Protein AF-A0A2A5IFS2-F1 (afdb_monomer_lite)

InterPro domains:
  IPR035530 Phage-like element PBSX protein XtrA [PF17356] (1-62)

Organism: Bacillus pumilus (NCBI:txid1408)

Structure (mmCIF, N/CA/C/O backbone):
data_AF-A0A2A5IFS2-F1
#
_entry.id   AF-A0A2A5IFS2-F1
#
loop_
_atom_site.group_PDB
_atom_site.id
_atom_site.type_symbol
_atom_site.label_atom_id
_atom_site.label_alt_id
_atom_site.label_comp_id
_atom_site.label_asym_id
_atom_site.label_entity_id
_atom_site.label_seq_id
_atom_site.pdbx_PDB_ins_code
_atom_site.Cartn_x
_atom_site.Cartn_y
_atom_site.Cartn_z
_atom_site.occupancy
_atom_site.B_iso_or_equiv
_atom_site.auth_seq_id
_atom_site.auth_comp_id
_atom_site.auth_asym_id
_atom_site.auth_atom_id
_atom_site.pdbx_PDB_model_num
ATOM 1 N N . MET A 1 1 ? 11.384 0.102 19.554 1.00 35.44 1 MET A N 1
ATOM 2 C CA . MET A 1 1 ? 9.991 -0.391 19.602 1.00 35.44 1 MET A CA 1
ATOM 3 C C . MET A 1 1 ? 9.998 -1.819 19.080 1.00 35.44 1 MET A C 1
ATOM 5 O O . MET A 1 1 ? 10.539 -2.029 18.004 1.00 35.44 1 MET A O 1
ATOM 9 N N . ARG A 1 2 ? 9.540 -2.803 19.862 1.00 29.81 2 ARG A N 1
ATOM 10 C CA . ARG A 1 2 ? 9.435 -4.199 19.401 1.00 29.81 2 ARG A CA 1
ATOM 11 C C . ARG A 1 2 ? 8.095 -4.358 18.680 1.00 29.81 2 ARG A C 1
ATOM 13 O O . ARG A 1 2 ? 7.093 -3.864 19.191 1.00 29.81 2 ARG A O 1
ATOM 20 N N . LEU A 1 3 ? 8.099 -4.974 17.499 1.00 32.56 3 LEU A N 1
ATOM 21 C CA . LEU A 1 3 ? 6.874 -5.307 16.767 1.00 32.56 3 LEU A CA 1
ATOM 22 C C . LEU A 1 3 ? 6.067 -6.326 17.590 1.00 32.56 3 LEU A C 1
ATOM 24 O O . LEU A 1 3 ? 6.660 -7.194 18.228 1.00 32.56 3 LEU A O 1
ATOM 28 N N . GLN A 1 4 ? 4.743 -6.171 17.624 1.00 42.00 4 GLN A N 1
ATOM 29 C CA . GLN A 1 4 ? 3.818 -7.077 18.312 1.00 42.00 4 GLN A CA 1
ATOM 30 C C . GLN A 1 4 ? 3.023 -7.875 17.277 1.00 42.00 4 GLN A C 1
ATOM 32 O O . GLN A 1 4 ? 2.654 -7.327 16.236 1.00 42.00 4 GLN A O 1
ATOM 37 N N . ASP A 1 5 ? 2.744 -9.142 17.577 1.00 46.50 5 ASP A N 1
ATOM 38 C CA . ASP A 1 5 ? 1.904 -9.999 16.741 1.00 46.50 5 ASP A CA 1
ATOM 39 C C . ASP A 1 5 ? 0.437 -9.543 16.789 1.00 46.50 5 ASP A C 1
ATOM 41 O O . ASP A 1 5 ? -0.109 -9.260 17.857 1.00 46.50 5 ASP A O 1
ATOM 45 N N . ILE A 1 6 ? -0.218 -9.489 15.625 1.00 56.25 6 ILE A N 1
ATOM 46 C CA . ILE A 1 6 ? -1.654 -9.205 15.508 1.00 56.25 6 ILE A CA 1
ATOM 47 C C . ILE A 1 6 ? -2.384 -10.547 15.348 1.00 56.25 6 ILE A C 1
ATOM 49 O O . ILE A 1 6 ? -2.085 -11.272 14.396 1.00 56.25 6 ILE A O 1
ATOM 53 N N . PRO A 1 7 ? -3.346 -10.902 16.221 1.00 51.84 7 PRO A N 1
ATOM 54 C CA . PRO A 1 7 ? -4.106 -12.140 16.078 1.00 51.84 7 PRO A CA 1
ATOM 55 C C . PRO A 1 7 ? -4.874 -12.155 14.747 1.00 51.84 7 PRO A C 1
ATOM 57 O O . PRO A 1 7 ? -5.641 -11.245 14.422 1.00 51.84 7 PRO A O 1
ATOM 60 N N . SER A 1 8 ? -4.643 -13.197 13.950 1.00 54.53 8 SER A N 1
ATOM 61 C CA . SER A 1 8 ? -5.153 -13.346 12.590 1.00 54.53 8 SER A CA 1
ATOM 62 C C . SER A 1 8 ? -6.650 -13.671 12.568 1.00 54.53 8 SER A C 1
ATOM 64 O O . SER A 1 8 ? -7.063 -14.812 12.758 1.00 54.53 8 SER A O 1
ATOM 66 N N . LYS A 1 9 ? -7.479 -12.649 12.305 1.00 57.44 9 LYS A N 1
ATOM 67 C CA . LYS A 1 9 ? -8.842 -12.796 11.743 1.00 57.44 9 LYS A CA 1
ATOM 68 C C . LYS A 1 9 ? -9.415 -11.504 11.130 1.00 57.44 9 LYS A C 1
ATOM 70 O O . LYS A 1 9 ? -10.621 -11.293 11.146 1.00 57.44 9 LYS A O 1
ATOM 75 N N . ILE A 1 10 ? -8.559 -10.614 10.619 1.00 62.59 10 ILE A N 1
ATOM 76 C CA . ILE A 1 10 ? -8.981 -9.284 10.130 1.00 62.59 10 ILE A CA 1
ATOM 77 C C . ILE A 1 10 ? -8.868 -9.166 8.600 1.00 62.59 10 ILE A C 1
ATOM 79 O O . ILE A 1 10 ? -9.576 -8.363 8.001 1.00 62.59 10 ILE A O 1
ATOM 83 N N . ILE A 1 11 ? -8.012 -9.965 7.948 1.00 63.44 11 ILE A N 1
ATOM 84 C CA . ILE A 1 11 ? -7.741 -9.862 6.506 1.00 63.44 11 ILE A CA 1
ATOM 85 C C . ILE A 1 11 ? -7.619 -11.265 5.916 1.00 63.44 11 ILE A C 1
ATOM 87 O O . ILE A 1 11 ? -6.697 -12.002 6.257 1.00 63.44 11 ILE A O 1
ATOM 91 N N . ASP A 1 12 ? -8.559 -11.622 5.044 1.00 69.19 12 ASP A N 1
ATOM 92 C CA . ASP A 1 12 ? -8.494 -12.838 4.239 1.00 69.19 12 ASP A CA 1
ATOM 93 C C . ASP A 1 12 ? -7.596 -12.588 3.021 1.00 69.19 12 ASP A C 1
ATOM 95 O O . ASP A 1 12 ? -7.998 -11.955 2.042 1.00 69.19 12 ASP A O 1
ATOM 99 N N . ILE A 1 13 ? -6.348 -13.047 3.110 1.00 67.88 13 ILE A N 1
ATOM 100 C CA . ILE A 1 13 ? -5.336 -12.852 2.067 1.00 67.88 13 ILE A CA 1
ATOM 101 C C . ILE A 1 13 ? -5.703 -13.613 0.784 1.00 67.88 13 ILE A C 1
ATOM 103 O O . ILE A 1 13 ? -5.320 -13.175 -0.297 1.00 67.88 13 ILE A O 1
ATOM 107 N N . GLU A 1 14 ? -6.491 -14.689 0.855 1.00 65.88 14 GLU A N 1
ATOM 108 C CA . GLU A 1 14 ? -6.882 -15.457 -0.336 1.00 65.88 14 GLU A CA 1
ATOM 109 C C . GLU A 1 14 ? -7.813 -14.654 -1.259 1.00 65.88 14 GLU A C 1
ATOM 111 O O . GLU A 1 14 ? -7.805 -14.844 -2.475 1.00 65.88 14 GLU A O 1
ATOM 116 N N . THR A 1 15 ? -8.556 -13.685 -0.710 1.00 65.31 15 THR A N 1
ATOM 117 C CA . THR A 1 15 ? -9.402 -12.769 -1.500 1.00 65.31 15 THR A CA 1
ATOM 118 C C . THR A 1 15 ? -8.631 -11.637 -2.186 1.00 65.31 15 THR A C 1
ATOM 120 O O . THR A 1 15 ? -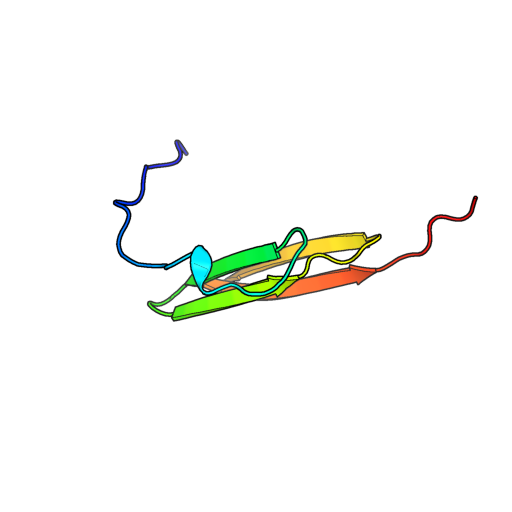9.170 -10.982 -3.084 1.00 65.31 15 THR A O 1
ATOM 123 N N . LEU A 1 16 ? -7.362 -11.404 -1.826 1.00 70.19 16 LEU A N 1
ATOM 124 C CA . LEU A 1 16 ? -6.481 -10.476 -2.540 1.00 70.19 16 LEU A CA 1
ATOM 125 C C . LEU A 1 16 ? -6.034 -11.131 -3.857 1.00 70.19 16 LEU A C 1
ATOM 127 O O . LEU A 1 16 ? -4.944 -11.674 -3.985 1.00 70.19 16 LEU A O 1
ATOM 131 N N . THR A 1 17 ? -6.889 -11.042 -4.875 1.00 63.53 17 THR A N 1
ATOM 132 C CA . THR A 1 17 ? -6.719 -11.653 -6.209 1.00 63.53 17 THR A CA 1
ATOM 133 C C . T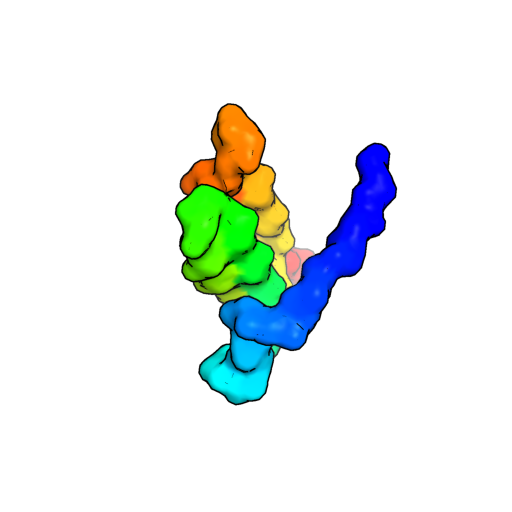HR A 1 17 ? -5.528 -11.129 -7.027 1.00 63.53 17 THR A C 1
ATOM 135 O O . THR A 1 17 ? -5.286 -11.602 -8.141 1.00 63.53 17 THR A O 1
ATOM 138 N N . ARG A 1 18 ? -4.761 -10.157 -6.517 1.00 65.56 18 ARG A N 1
ATOM 139 C CA . ARG A 1 18 ? -3.605 -9.584 -7.220 1.00 65.56 18 ARG A CA 1
ATOM 140 C C . ARG A 1 18 ? -2.327 -10.368 -6.932 1.00 65.56 18 ARG A C 1
ATOM 142 O O . ARG A 1 18 ? -1.890 -10.474 -5.794 1.00 65.56 18 ARG A O 1
ATOM 149 N N . LYS A 1 19 ? -1.678 -10.834 -8.002 1.00 72.25 19 LYS A N 1
ATOM 150 C CA . LYS A 1 19 ? -0.313 -11.373 -7.963 1.00 72.25 19 LYS A CA 1
ATOM 151 C C . LYS A 1 19 ? 0.689 -10.214 -7.910 1.00 72.25 19 LYS A C 1
ATOM 153 O O . LYS A 1 19 ? 0.651 -9.350 -8.781 1.00 72.25 19 LYS A O 1
ATOM 158 N N . GLY A 1 20 ? 1.572 -10.204 -6.914 1.00 81.62 20 GLY A N 1
ATOM 159 C CA . GLY A 1 20 ? 2.651 -9.219 -6.776 1.00 81.62 20 GLY A CA 1
ATOM 160 C C . GLY A 1 20 ? 2.746 -8.612 -5.372 1.00 81.62 20 GLY A C 1
ATOM 161 O O . GLY A 1 20 ? 1.834 -8.781 -4.563 1.00 81.62 20 GLY A O 1
ATOM 162 N N . PRO A 1 21 ? 3.856 -7.926 -5.058 1.00 86.75 21 PRO A N 1
ATOM 163 C CA . PRO A 1 21 ? 4.053 -7.316 -3.753 1.00 86.75 21 PRO A CA 1
ATOM 164 C C . PRO A 1 21 ? 3.108 -6.117 -3.570 1.00 86.75 21 PRO A C 1
ATOM 166 O O . PRO A 1 21 ? 2.896 -5.313 -4.481 1.00 86.75 21 PRO A O 1
ATOM 169 N N . ILE A 1 22 ? 2.524 -5.999 -2.378 1.00 87.56 22 ILE A N 1
ATOM 170 C CA . ILE A 1 22 ? 1.592 -4.926 -2.015 1.00 87.56 22 ILE A CA 1
ATOM 171 C C . ILE A 1 22 ? 2.050 -4.234 -0.732 1.00 87.56 22 ILE A C 1
ATOM 173 O O . ILE A 1 22 ? 2.694 -4.843 0.120 1.00 87.56 22 ILE A O 1
ATOM 177 N N . VAL A 1 23 ? 1.640 -2.981 -0.562 1.00 88.88 23 VAL A N 1
ATOM 178 C CA . VAL A 1 23 ? 1.598 -2.312 0.738 1.00 88.88 23 VAL A CA 1
ATOM 179 C C . VAL A 1 23 ? 0.180 -2.413 1.275 1.00 88.88 23 VAL A C 1
ATOM 181 O O . VAL A 1 23 ? -0.773 -2.014 0.606 1.00 88.88 23 VAL A O 1
ATOM 184 N N . LEU A 1 24 ? 0.045 -2.912 2.500 1.00 88.12 24 LEU A N 1
ATOM 185 C CA . LEU A 1 24 ? -1.194 -2.913 3.266 1.00 88.12 24 LEU A CA 1
ATOM 186 C C . LEU A 1 24 ? -1.030 -1.965 4.457 1.00 88.12 24 LEU A C 1
ATOM 188 O O . LEU A 1 24 ? -0.105 -2.101 5.253 1.00 88.12 24 LEU A O 1
ATOM 192 N N . VAL A 1 25 ? -1.948 -1.015 4.584 1.00 87.88 25 VAL A N 1
ATOM 193 C CA . VAL A 1 25 ? -1.979 -0.026 5.659 1.00 87.88 25 VAL A CA 1
ATOM 194 C C . VAL A 1 25 ? -3.244 -0.216 6.478 1.00 87.88 25 VAL A C 1
ATOM 196 O O . VAL A 1 25 ? -4.349 -0.175 5.938 1.00 87.88 25 VAL A O 1
ATOM 199 N N . ILE A 1 26 ? -3.077 -0.355 7.792 1.00 87.06 26 ILE A N 1
ATOM 200 C CA . ILE A 1 26 ? -4.169 -0.346 8.765 1.00 87.06 26 ILE A CA 1
ATOM 201 C C . ILE A 1 26 ? -4.014 0.916 9.613 1.00 87.06 26 ILE A C 1
ATOM 203 O O . ILE A 1 26 ? -3.011 1.088 10.303 1.00 87.06 26 ILE A O 1
ATOM 207 N N . SER A 1 27 ? -4.983 1.827 9.542 1.00 84.81 27 SER A N 1
ATOM 208 C CA . SER A 1 27 ? -4.977 3.067 10.321 1.00 84.81 27 SER A CA 1
ATOM 209 C C . SER A 1 27 ? -6.406 3.524 10.605 1.00 84.81 27 SER A C 1
ATOM 211 O O . SER A 1 27 ? -7.259 3.471 9.721 1.00 84.81 27 SER A O 1
ATOM 213 N N . ASP A 1 28 ? -6.674 3.955 11.840 1.00 84.44 28 ASP A N 1
ATOM 214 C CA . ASP A 1 28 ? -7.980 4.489 12.266 1.00 84.44 28 ASP A CA 1
ATOM 215 C C . ASP A 1 28 ? -9.163 3.534 11.993 1.00 84.44 28 ASP A C 1
ATOM 217 O O . ASP A 1 28 ? -10.205 3.926 11.468 1.00 84.44 28 ASP A O 1
ATOM 221 N N . GLY A 1 29 ? -8.964 2.238 12.266 1.00 82.75 29 GLY A N 1
ATOM 222 C CA . GLY A 1 29 ? -9.969 1.193 12.031 1.00 82.75 29 GLY A CA 1
ATOM 223 C C . GLY A 1 29 ? -10.240 0.879 10.554 1.00 82.75 29 GLY A C 1
ATOM 224 O O . GLY A 1 29 ? -11.173 0.139 10.253 1.00 82.75 29 GLY A O 1
ATOM 225 N N . LYS A 1 30 ? -9.448 1.425 9.621 1.00 80.94 30 LYS A N 1
ATOM 226 C CA . LYS A 1 30 ? -9.589 1.200 8.177 1.00 80.94 30 LYS A CA 1
ATOM 227 C C . LYS A 1 30 ? -8.362 0.493 7.621 1.00 80.94 30 LYS A C 1
ATOM 229 O O . LYS A 1 30 ? -7.232 0.877 7.915 1.00 80.94 30 LYS A O 1
ATOM 234 N N . ALA A 1 31 ? -8.600 -0.500 6.771 1.00 83.44 31 ALA A N 1
ATOM 235 C CA . ALA A 1 31 ? -7.569 -1.152 5.977 1.00 83.44 31 ALA A CA 1
ATOM 236 C C . ALA A 1 31 ? -7.605 -0.618 4.538 1.00 83.44 31 ALA A C 1
ATOM 238 O O . ALA A 1 31 ? -8.674 -0.473 3.943 1.00 83.44 31 ALA A O 1
ATOM 239 N N . ARG A 1 32 ? -6.436 -0.310 3.979 1.00 85.44 32 ARG A N 1
ATOM 240 C CA . ARG A 1 32 ? -6.247 0.054 2.569 1.00 85.44 32 ARG A CA 1
ATOM 241 C C . ARG A 1 32 ? -5.033 -0.686 2.036 1.00 85.44 32 ARG A C 1
ATOM 243 O O . ARG A 1 32 ? -4.055 -0.831 2.761 1.00 85.44 32 ARG A O 1
ATOM 250 N N . PHE A 1 33 ? -5.068 -1.110 0.779 1.00 87.31 33 PHE A N 1
ATOM 251 C CA . PHE A 1 33 ? -3.913 -1.722 0.131 1.00 87.31 33 PHE A CA 1
ATOM 252 C C . PHE A 1 33 ? -3.651 -1.101 -1.239 1.00 87.31 33 PHE A C 1
ATOM 254 O O . PHE A 1 33 ? -4.541 -0.511 -1.850 1.00 87.31 33 PHE A O 1
ATOM 261 N N . THR A 1 34 ? -2.418 -1.237 -1.710 1.00 86.62 34 THR A N 1
ATOM 262 C CA . THR A 1 34 ? -1.960 -0.751 -3.014 1.00 86.62 34 THR A CA 1
ATOM 263 C C . THR A 1 34 ? -0.790 -1.615 -3.487 1.00 86.62 34 THR A C 1
ATOM 265 O O . THR A 1 34 ? -0.004 -2.054 -2.647 1.00 86.62 34 THR A O 1
ATOM 268 N N . PRO A 1 35 ? -0.654 -1.910 -4.791 1.00 88.75 35 PRO A N 1
ATOM 269 C CA . PRO A 1 35 ? 0.537 -2.584 -5.301 1.00 88.75 35 PRO A CA 1
ATOM 270 C C . PRO A 1 35 ? 1.783 -1.721 -5.084 1.00 88.75 35 PRO A C 1
ATOM 272 O O . PRO A 1 35 ? 1.690 -0.492 -5.035 1.00 88.75 35 PRO A O 1
ATOM 275 N N . LEU A 1 36 ? 2.934 -2.376 -4.955 1.00 90.44 36 LEU A N 1
ATOM 276 C CA . LEU A 1 36 ? 4.228 -1.708 -5.048 1.00 90.44 36 LEU A CA 1
ATOM 277 C C . LEU A 1 36 ? 4.564 -1.429 -6.523 1.00 90.44 36 LEU A C 1
ATOM 279 O O . LEU A 1 36 ? 4.227 -2.254 -7.380 1.00 90.44 36 LEU A O 1
ATOM 283 N N . PRO A 1 37 ? 5.217 -0.296 -6.831 1.00 89.06 37 PRO A N 1
ATOM 284 C CA . PRO A 1 37 ? 5.707 -0.029 -8.175 1.00 89.06 37 PRO A CA 1
ATOM 285 C C . PRO A 1 37 ? 6.815 -1.026 -8.530 1.00 89.06 37 PRO A C 1
ATOM 287 O O . PRO A 1 37 ? 7.536 -1.502 -7.651 1.00 89.06 37 PRO A O 1
ATOM 290 N N . SER A 1 38 ? 6.971 -1.335 -9.819 1.00 88.38 38 SER A N 1
ATOM 291 C CA . SER A 1 38 ? 8.035 -2.236 -10.289 1.00 88.38 38 SER A CA 1
ATOM 292 C C . SER A 1 38 ? 9.431 -1.667 -10.022 1.00 88.38 38 SER A C 1
ATOM 294 O O . SER A 1 38 ? 10.332 -2.413 -9.652 1.00 88.38 38 SER A O 1
ATOM 296 N N . HIS A 1 39 ? 9.585 -0.347 -10.151 1.00 88.38 39 HIS A N 1
ATOM 297 C CA . HIS A 1 39 ? 10.804 0.394 -9.844 1.00 88.38 39 HIS A CA 1
ATOM 298 C C . HIS A 1 39 ? 10.432 1.721 -9.181 1.00 88.38 39 HIS A C 1
ATOM 300 O O . HIS A 1 39 ? 9.589 2.465 -9.682 1.00 88.38 39 HIS A O 1
ATOM 306 N N . GLY A 1 40 ? 11.039 2.019 -8.036 1.00 88.31 40 GLY A N 1
ATOM 307 C CA . GLY A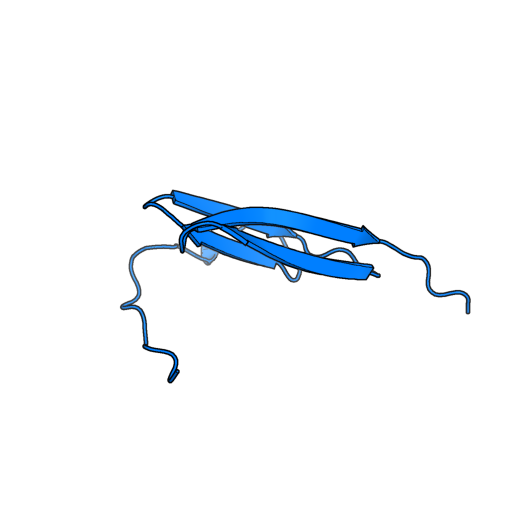 1 40 ? 10.797 3.270 -7.327 1.00 88.31 40 GLY A CA 1
ATOM 308 C C . GLY A 1 40 ? 10.882 3.145 -5.814 1.00 88.31 40 GLY A C 1
ATOM 309 O O . GLY A 1 40 ? 11.130 2.078 -5.255 1.00 88.31 40 GLY A O 1
ATOM 310 N N . GLU A 1 41 ? 10.649 4.267 -5.145 1.00 90.38 41 GLU A N 1
ATOM 311 C CA . GLU A 1 41 ? 10.596 4.366 -3.691 1.00 90.38 41 GLU A CA 1
ATOM 312 C C . GLU A 1 41 ? 9.141 4.515 -3.233 1.00 90.38 41 GLU A C 1
ATOM 314 O O . GLU A 1 41 ? 8.398 5.357 -3.739 1.00 90.38 41 GLU A O 1
ATOM 319 N N . THR A 1 42 ? 8.726 3.727 -2.240 1.00 92.62 42 THR A N 1
ATOM 320 C CA . THR A 1 42 ? 7.415 3.883 -1.592 1.00 92.62 42 THR A CA 1
ATOM 321 C C . THR A 1 42 ? 7.590 4.491 -0.205 1.00 92.62 42 THR A C 1
ATOM 323 O O . THR A 1 42 ? 8.226 3.891 0.659 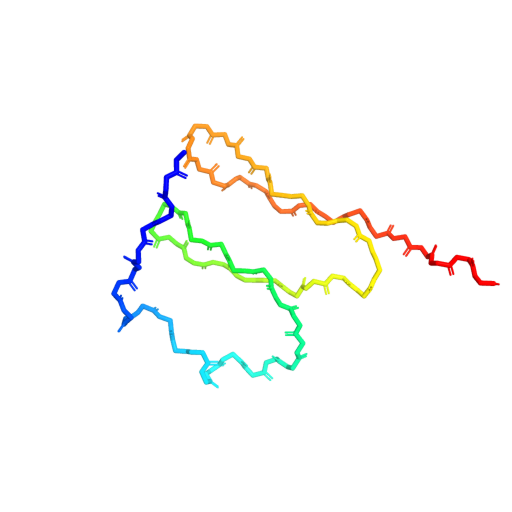1.00 92.62 42 THR A O 1
ATOM 326 N N . LYS A 1 43 ? 7.009 5.675 0.033 1.00 93.81 43 LYS A N 1
ATOM 327 C CA . LYS A 1 43 ? 7.073 6.394 1.318 1.00 93.81 43 LYS A CA 1
ATOM 328 C C . LYS A 1 43 ? 5.729 6.368 2.030 1.00 93.81 43 LYS A C 1
ATOM 330 O O . LYS A 1 43 ? 4.737 6.883 1.516 1.00 93.81 43 LYS A O 1
ATOM 335 N N . ILE A 1 44 ? 5.713 5.839 3.249 1.00 93.69 44 ILE A N 1
ATOM 336 C CA . ILE A 1 44 ? 4.565 5.942 4.155 1.00 93.69 44 ILE A CA 1
ATOM 337 C C . ILE A 1 44 ? 4.708 7.245 4.941 1.00 93.69 44 ILE A C 1
ATOM 339 O O . ILE A 1 44 ? 5.688 7.441 5.654 1.00 93.69 44 ILE A O 1
ATOM 343 N N . VAL A 1 45 ? 3.731 8.139 4.807 1.00 93.25 45 VAL A N 1
ATOM 344 C CA . VAL A 1 45 ? 3.702 9.419 5.518 1.00 93.25 45 VAL A CA 1
ATOM 345 C C . VAL A 1 45 ? 2.690 9.335 6.650 1.00 93.25 45 VAL A C 1
ATOM 347 O O . VAL A 1 45 ? 1.522 8.994 6.441 1.00 93.25 45 VAL A O 1
ATOM 350 N N . THR A 1 46 ? 3.143 9.673 7.852 1.00 93.00 46 THR A N 1
ATOM 351 C CA . THR A 1 46 ? 2.330 9.672 9.068 1.00 93.00 46 THR A CA 1
ATOM 352 C C . THR A 1 46 ? 2.183 11.071 9.648 1.00 93.00 46 THR A C 1
ATOM 354 O O . THR A 1 46 ? 3.110 11.873 9.579 1.00 93.00 46 THR A O 1
ATOM 357 N N . HIS A 1 47 ? 1.040 11.341 10.269 1.00 92.81 47 HIS A N 1
ATOM 358 C CA . HIS A 1 47 ? 0.782 12.531 11.080 1.00 92.81 47 HIS A CA 1
ATOM 359 C C . HIS A 1 47 ? -0.129 12.119 12.242 1.00 92.81 47 HIS A C 1
ATOM 361 O O . HIS A 1 47 ? -1.056 11.339 12.025 1.00 92.81 47 HIS A O 1
ATOM 367 N N . ASP A 1 48 ? 0.144 12.582 13.463 1.00 92.00 48 ASP A N 1
ATOM 368 C CA . ASP A 1 48 ? -0.638 12.258 14.671 1.00 92.00 48 ASP A CA 1
ATOM 369 C C . ASP A 1 48 ? -0.927 10.756 14.866 1.00 92.00 48 ASP A C 1
ATOM 371 O O . ASP A 1 48 ? -2.062 10.345 15.101 1.00 92.00 48 ASP A O 1
ATOM 375 N N . ASN A 1 49 ? 0.101 9.906 14.738 1.00 86.00 49 ASN A N 1
ATOM 376 C CA . ASN A 1 49 ? -0.006 8.439 14.835 1.00 86.00 49 ASN A CA 1
ATOM 377 C C . ASN A 1 49 ? -0.944 7.780 13.800 1.00 86.00 49 ASN A C 1
ATOM 379 O O . ASN A 1 49 ? -1.298 6.608 13.939 1.00 86.00 49 ASN A O 1
ATOM 383 N N . LYS A 1 50 ? -1.336 8.501 12.744 1.00 86.44 50 LYS A N 1
ATOM 384 C CA . LYS A 1 50 ? -2.144 7.986 11.634 1.00 86.44 50 LYS A CA 1
ATOM 385 C C . LYS A 1 50 ? -1.343 7.994 10.343 1.00 86.44 50 LYS A C 1
ATOM 387 O O . LYS A 1 50 ? -0.547 8.900 10.103 1.00 86.44 50 LYS A O 1
ATOM 392 N N . VAL A 1 51 ? -1.581 7.007 9.482 1.00 90.88 51 VAL A N 1
ATOM 393 C CA . VAL A 1 51 ? -1.068 7.059 8.109 1.00 90.88 51 VAL A CA 1
ATOM 394 C C . VAL A 1 51 ? -1.957 8.006 7.321 1.00 90.88 51 VAL A C 1
ATOM 396 O O . VAL A 1 51 ? -3.162 7.789 7.209 1.00 90.88 51 VAL A O 1
ATOM 399 N N . THR A 1 52 ? -1.364 9.064 6.777 1.00 90.88 52 THR A N 1
ATOM 400 C CA . THR A 1 52 ? -2.092 10.071 6.002 1.00 90.88 52 THR A CA 1
ATOM 401 C C . THR A 1 52 ? -1.950 9.841 4.508 1.00 90.88 52 THR A C 1
ATOM 403 O O . THR A 1 52 ? -2.911 10.065 3.769 1.00 90.88 52 THR A O 1
ATOM 406 N N . ARG A 1 53 ? -0.772 9.397 4.046 1.00 90.19 53 ARG A N 1
ATOM 407 C CA . ARG A 1 53 ? -0.472 9.188 2.622 1.00 90.19 53 ARG A CA 1
ATOM 408 C C . ARG A 1 53 ? 0.501 8.029 2.415 1.00 90.19 53 ARG A C 1
ATOM 410 O O . ARG A 1 53 ? 1.357 7.766 3.256 1.00 90.19 53 ARG A O 1
ATOM 417 N N . VAL A 1 54 ? 0.380 7.382 1.262 1.00 90.69 54 VAL A N 1
ATOM 418 C CA . VAL A 1 54 ? 1.401 6.499 0.692 1.00 90.69 54 VAL A CA 1
ATOM 419 C C . VAL A 1 54 ? 1.821 7.152 -0.617 1.00 90.69 54 VAL A C 1
ATOM 421 O O . VAL A 1 54 ? 0.984 7.328 -1.499 1.00 90.69 54 VAL A O 1
ATOM 424 N N . ASN A 1 55 ? 3.076 7.583 -0.701 1.00 92.44 55 ASN A N 1
ATOM 425 C CA . ASN A 1 55 ? 3.624 8.249 -1.878 1.00 92.44 55 ASN A CA 1
ATOM 426 C C . ASN A 1 55 ? 4.506 7.274 -2.654 1.00 9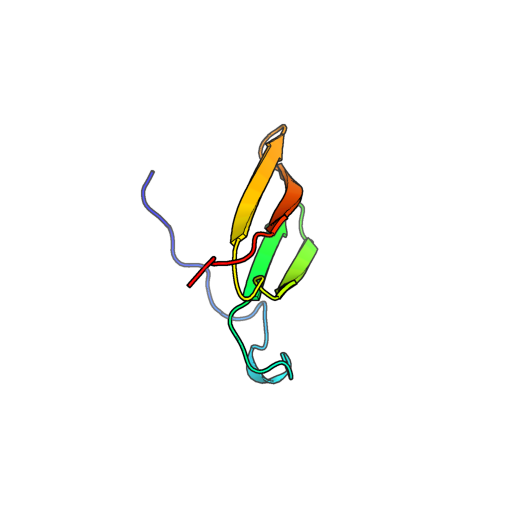2.44 55 ASN A C 1
ATOM 428 O O . ASN A 1 55 ? 5.297 6.547 -2.051 1.00 92.44 55 ASN A O 1
ATOM 432 N N . PHE A 1 56 ? 4.414 7.334 -3.976 1.00 91.19 56 PHE A N 1
ATOM 433 C CA . PHE A 1 56 ? 5.271 6.592 -4.889 1.00 91.19 56 PHE A CA 1
ATOM 434 C C . PHE A 1 56 ? 6.170 7.580 -5.614 1.00 91.19 56 PHE A C 1
ATOM 436 O O . PHE A 1 56 ? 5.689 8.548 -6.200 1.00 91.19 56 PHE A O 1
ATOM 443 N N . ASN A 1 57 ? 7.474 7.359 -5.523 1.00 90.75 57 ASN A N 1
ATOM 444 C CA . ASN A 1 57 ?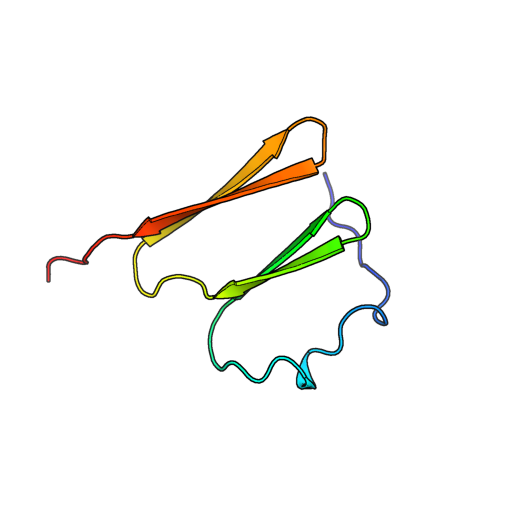 8.461 8.036 -6.341 1.00 90.75 57 ASN A CA 1
ATOM 445 C C . ASN A 1 57 ? 8.998 7.005 -7.330 1.00 90.75 57 ASN A C 1
ATOM 447 O O . ASN A 1 57 ? 9.971 6.305 -7.047 1.00 90.75 57 ASN A O 1
ATOM 451 N N . GLU A 1 58 ? 8.258 6.833 -8.419 1.00 83.69 58 GLU A N 1
ATOM 452 C CA . GLU A 1 58 ? 8.597 5.897 -9.484 1.00 83.69 58 GLU A CA 1
ATOM 453 C C . GLU A 1 58 ? 9.750 6.459 -10.312 1.00 83.69 58 GLU A C 1
ATOM 455 O O . GLU A 1 58 ? 9.855 7.666 -10.530 1.00 83.69 58 GLU A O 1
ATOM 460 N N . GLY A 1 59 ? 10.633 5.574 -10.750 1.00 80.44 59 GLY A N 1
ATOM 461 C CA . GLY A 1 59 ? 11.760 5.922 -11.599 1.00 80.44 59 GLY A CA 1
ATOM 462 C C . GLY A 1 59 ? 12.075 4.770 -12.534 1.00 80.44 59 GLY A C 1
ATOM 463 O O . GLY A 1 59 ? 11.656 3.638 -12.300 1.00 80.44 59 GLY A O 1
ATOM 464 N N . GLU A 1 60 ? 12.822 5.059 -13.587 1.00 71.31 60 GLU A N 1
ATOM 465 C CA . GLU A 1 60 ? 13.304 4.049 -14.522 1.00 71.31 60 GLU A CA 1
ATOM 466 C C . GLU A 1 60 ? 14.725 3.644 -14.124 1.00 71.31 60 GLU A C 1
ATOM 468 O O . GLU A 1 60 ? 15.568 4.498 -13.828 1.00 71.31 60 GLU A O 1
ATOM 473 N N . LEU A 1 61 ? 14.996 2.337 -14.089 1.00 68.44 61 LEU A N 1
ATOM 474 C CA . LEU A 1 61 ? 16.374 1.860 -14.074 1.00 68.44 61 LEU A CA 1
ATOM 475 C C . LEU A 1 61 ? 16.924 2.122 -15.483 1.00 68.44 61 LEU A C 1
ATOM 477 O O . LEU A 1 61 ? 16.465 1.504 -16.439 1.00 68.44 61 LEU A O 1
ATOM 481 N N . PHE A 1 62 ? 17.851 3.066 -15.629 1.00 74.69 62 PHE A N 1
ATOM 482 C CA . PHE A 1 62 ? 18.627 3.163 -16.864 1.00 74.69 62 PHE A CA 1
ATOM 483 C C . PHE A 1 62 ? 19.638 2.006 -16.860 1.00 74.69 62 PHE A C 1
ATOM 485 O O . PHE A 1 62 ? 20.573 2.030 -16.058 1.00 74.69 62 PHE A O 1
ATOM 492 N N . GLU A 1 63 ? 19.406 0.992 -17.701 1.00 65.81 63 GLU A N 1
ATOM 493 C CA . GLU A 1 63 ? 20.354 -0.097 -18.008 1.00 65.81 63 GLU A CA 1
ATOM 494 C C . GLU A 1 63 ? 21.211 0.219 -19.240 1.00 65.81 63 GLU A C 1
ATOM 496 O O . GLU A 1 63 ? 20.672 0.796 -20.214 1.00 65.81 63 GLU A O 1
#

Radius of gyration: 14.26 Å; chains: 1; bounding box: 30×28×38 Å

pLDDT: mean 77.53, std 16.45, range [29.81, 93.81]

Foldseek 3Di:
DDDDDDPPDDDDVVVVPDDAAKDWDDFPNDIDMDHDDPAFDWDFDDDPNGGDDIDTGGDDDDD

Secondary structure (DSSP, 8-state):
----PPPS-S--GGG----S-EEEEEETTEEEEEEPPSSEEEEEEEETTEEEEEEEEE-----

Sequence (63 aa):
MRLQDIPSKIIDIETLTRKGPIVLVISDGKARFTPLPSHGETKIVTHDNKVTRVNFNEGELFE